Protein AF-A0A1I2FXX6-F1 (afdb_monomer_lite)

Foldseek 3Di:
DDDDDDDDDDDDDDPDDDDDDDDDDDDPVVVVVVVVVVVVVVVVVVVVVVVVVQVVVVVVVLVVLVVVLVVLLVVLVVLLVVLVVVCVVVVNPDPVNVVLSVVLVVLSVVLVCLSVPDDDPDDVVVVVSSVVSVVSSVVSVVSSCVSCVPPPD

Radius of gyration: 32.03 Å; chains: 1; bounding box: 68×52×87 Å

pLDDT: mean 75.17, std 22.74, range [31.05, 98.12]

Sequence (153 aa):
MKKVIFPMIMAGIMVSLVFMSFGQEANKKAIKARVNLQDDQTDTTTHKMEMMKVHLDFISEFQNFKKKAELKFANNEKCIADFKENQTKLKKMDDACKEKISKLEQRNNKLKNMLTNYKDAGAYEWKSFKNLFNYDMEELEVALEELAPFEEK

Organism: NCBI:txid655355

Structure (mmCIF, N/CA/C/O backbone):
data_AF-A0A1I2FXX6-F1
#
_entry.id   AF-A0A1I2FXX6-F1
#
loop_
_atom_site.group_PDB
_atom_site.id
_atom_site.type_symbol
_atom_site.label_atom_id
_atom_site.label_alt_id
_atom_site.label_comp_id
_atom_site.label_asym_id
_atom_site.label_entity_id
_atom_site.label_seq_id
_atom_site.pdbx_PDB_ins_code
_atom_site.Cartn_x
_atom_site.Cartn_y
_atom_site.Cartn_z
_atom_site.occupancy
_atom_site.B_iso_or_equiv
_atom_site.auth_seq_id
_atom_site.auth_comp_id
_atom_site.auth_asym_id
_atom_site.auth_atom_id
_atom_site.pdbx_PDB_model_num
ATOM 1 N N . MET A 1 1 ? 47.853 -32.206 -25.528 1.00 40.81 1 MET A N 1
ATOM 2 C CA . MET A 1 1 ? 47.036 -31.432 -26.492 1.00 40.81 1 MET A CA 1
ATOM 3 C C . MET A 1 1 ? 46.986 -29.987 -26.018 1.00 40.81 1 MET A C 1
ATOM 5 O O . MET A 1 1 ? 46.961 -29.755 -24.817 1.00 40.81 1 MET A O 1
ATOM 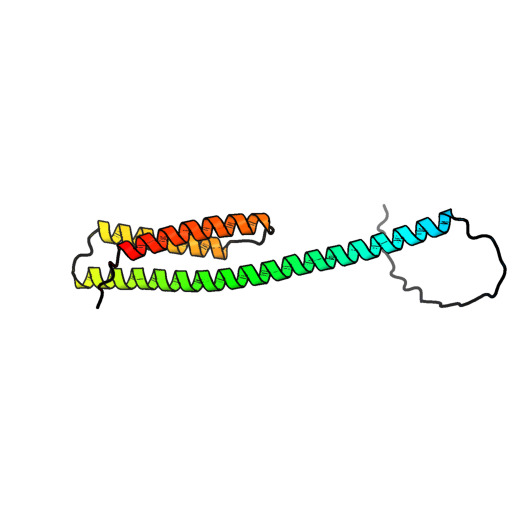9 N N . LYS A 1 2 ? 47.206 -29.056 -26.946 1.00 41.00 2 LYS A N 1
ATOM 10 C CA . LYS A 1 2 ? 47.915 -27.782 -26.743 1.00 41.00 2 LYS A CA 1
ATOM 11 C C . LYS A 1 2 ? 47.077 -26.742 -25.979 1.00 41.00 2 LYS A C 1
ATOM 13 O O . LYS A 1 2 ? 45.939 -26.484 -26.350 1.00 41.00 2 LYS A O 1
ATOM 18 N N . LYS A 1 3 ? 47.679 -26.128 -24.954 1.00 45.09 3 LYS A N 1
ATOM 19 C CA . LYS A 1 3 ? 47.212 -24.896 -24.299 1.00 45.09 3 LYS A CA 1
ATOM 20 C C . LYS A 1 3 ? 47.742 -23.714 -25.115 1.00 45.09 3 LYS A C 1
ATOM 22 O O . LYS A 1 3 ? 48.951 -23.622 -25.311 1.00 45.09 3 LYS A O 1
ATOM 27 N N . VAL A 1 4 ? 46.858 -22.860 -25.619 1.00 52.84 4 VAL A N 1
ATOM 28 C CA . VAL A 1 4 ? 47.224 -21.661 -26.390 1.00 52.84 4 VAL A CA 1
ATOM 29 C C . VAL A 1 4 ? 47.257 -20.460 -25.450 1.00 52.84 4 VAL A C 1
ATOM 31 O O . VAL A 1 4 ? 46.232 -20.054 -24.912 1.00 52.84 4 VAL A O 1
ATOM 34 N N . ILE A 1 5 ? 48.462 -19.941 -25.230 1.00 52.75 5 ILE A N 1
ATOM 35 C CA . ILE A 1 5 ? 48.742 -18.653 -24.592 1.00 52.75 5 ILE A CA 1
ATOM 36 C C . ILE A 1 5 ? 48.643 -17.597 -25.697 1.00 52.75 5 ILE A C 1
ATOM 38 O O . ILE A 1 5 ? 49.267 -17.757 -26.745 1.00 52.75 5 ILE A O 1
ATOM 42 N N . PHE A 1 6 ? 47.843 -16.555 -25.483 1.00 41.34 6 PHE A N 1
ATOM 43 C CA . PHE A 1 6 ? 47.611 -15.473 -26.442 1.00 41.34 6 PHE A CA 1
ATOM 44 C C . PHE A 1 6 ? 48.538 -14.292 -26.101 1.00 41.34 6 PHE A C 1
ATOM 46 O O . PHE A 1 6 ? 48.333 -13.670 -25.057 1.00 41.34 6 PHE A O 1
ATOM 53 N N . PRO A 1 7 ? 49.570 -13.967 -26.904 1.00 53.38 7 PRO A N 1
ATOM 54 C CA . PRO A 1 7 ? 50.346 -12.759 -26.680 1.00 53.38 7 PRO A CA 1
ATOM 55 C C . PRO A 1 7 ? 49.648 -11.555 -27.324 1.00 53.38 7 PRO A C 1
ATOM 57 O O . PRO A 1 7 ? 49.405 -11.507 -28.529 1.00 53.38 7 PRO A O 1
ATOM 60 N N . MET A 1 8 ? 49.341 -10.572 -26.481 1.00 50.00 8 MET A N 1
ATOM 61 C CA . MET A 1 8 ? 48.993 -9.202 -26.841 1.00 50.00 8 MET A CA 1
ATOM 62 C C . MET A 1 8 ? 50.168 -8.570 -27.601 1.00 50.00 8 MET A C 1
ATOM 64 O O . MET A 1 8 ? 51.259 -8.458 -27.047 1.00 50.00 8 MET A O 1
ATOM 68 N N . ILE A 1 9 ? 49.960 -8.147 -28.851 1.00 45.97 9 ILE A N 1
ATOM 69 C CA . ILE A 1 9 ? 50.916 -7.300 -29.575 1.00 45.97 9 ILE A CA 1
ATOM 70 C C . ILE A 1 9 ? 50.160 -6.107 -30.154 1.00 45.97 9 ILE A C 1
ATOM 72 O O . ILE A 1 9 ? 49.412 -6.212 -31.123 1.00 45.97 9 ILE A O 1
ATOM 76 N N . MET A 1 10 ? 50.383 -4.965 -29.506 1.00 47.25 10 MET A N 1
ATOM 77 C CA . MET A 1 10 ? 50.174 -3.628 -30.046 1.00 47.25 10 MET A CA 1
ATOM 78 C C . MET A 1 10 ? 51.004 -3.485 -31.326 1.00 47.25 10 MET A C 1
ATOM 80 O O . MET A 1 10 ? 52.231 -3.536 -31.266 1.00 47.25 10 MET A O 1
ATOM 84 N N . ALA A 1 11 ? 50.353 -3.288 -32.470 1.00 45.56 11 ALA A N 1
ATOM 85 C CA . ALA A 1 11 ? 51.020 -2.880 -33.701 1.00 45.56 11 ALA A CA 1
ATOM 86 C C . ALA A 1 11 ? 50.476 -1.509 -34.117 1.00 45.56 11 ALA A C 1
ATOM 88 O O . ALA A 1 11 ? 49.270 -1.319 -34.267 1.00 45.56 11 ALA A O 1
ATOM 89 N N . GLY A 1 12 ? 51.397 -0.549 -34.178 1.00 47.12 12 GLY A N 1
ATOM 90 C CA . GLY A 1 12 ? 51.144 0.882 -34.219 1.00 47.12 12 GLY A CA 1
ATOM 91 C C . GLY A 1 12 ? 50.439 1.395 -35.471 1.00 47.12 12 GLY A C 1
ATOM 92 O O . GLY A 1 12 ? 50.528 0.842 -36.565 1.00 47.12 12 GLY A O 1
ATOM 93 N N . ILE A 1 13 ? 49.778 2.530 -35.268 1.00 48.56 13 ILE A N 1
ATOM 94 C CA . ILE A 1 13 ? 49.280 3.430 -36.301 1.00 48.56 13 ILE A CA 1
ATOM 95 C C . ILE A 1 13 ? 50.483 3.918 -37.119 1.00 48.56 13 ILE A C 1
ATOM 97 O O . ILE A 1 13 ? 51.276 4.726 -36.643 1.00 48.56 13 ILE A O 1
ATOM 101 N N . MET A 1 14 ? 50.611 3.437 -38.353 1.00 41.84 14 MET A N 1
ATOM 102 C CA . MET A 1 14 ? 51.452 4.051 -39.380 1.00 41.84 14 MET A CA 1
ATOM 103 C C . MET A 1 14 ? 50.522 4.721 -40.388 1.00 41.84 14 MET A C 1
ATOM 105 O O . MET A 1 14 ? 49.968 4.082 -41.280 1.00 41.84 14 MET A O 1
ATOM 109 N N . VAL A 1 15 ? 50.318 6.026 -40.196 1.00 48.97 15 VAL A N 1
ATOM 110 C CA . VAL A 1 15 ? 49.779 6.916 -41.226 1.00 48.97 15 VAL A CA 1
ATOM 111 C C . VAL A 1 15 ? 50.877 7.091 -42.268 1.00 48.97 15 VAL A C 1
ATOM 113 O O . VAL A 1 15 ? 51.775 7.912 -42.105 1.00 48.97 15 VAL A O 1
ATOM 116 N N . SER A 1 16 ? 50.811 6.309 -43.338 1.00 36.12 16 SER A N 1
ATOM 117 C CA . SER A 1 16 ? 51.598 6.543 -44.548 1.00 36.12 16 SER A CA 1
ATOM 118 C C . SER A 1 16 ? 50.652 7.051 -45.632 1.00 36.12 16 SER A C 1
ATOM 120 O O . SER A 1 16 ? 50.016 6.281 -46.349 1.00 36.12 16 SER A O 1
ATOM 122 N N . LEU A 1 17 ? 50.537 8.375 -45.734 1.00 48.22 17 LEU A N 1
ATOM 123 C CA . LEU A 1 17 ? 50.027 9.040 -46.930 1.00 48.22 17 LEU A CA 1
ATOM 124 C C . LEU A 1 17 ? 51.022 8.801 -48.068 1.00 48.22 17 LEU A C 1
ATOM 126 O O . LEU A 1 17 ? 52.073 9.436 -48.101 1.00 48.22 17 LEU A O 1
ATOM 130 N N . VAL A 1 18 ? 50.689 7.924 -49.017 1.00 45.25 18 VAL A N 1
ATOM 131 C CA . VAL A 1 18 ? 51.347 7.932 -50.328 1.00 45.25 18 VAL A CA 1
ATOM 132 C C . VAL A 1 18 ? 50.353 7.561 -51.430 1.00 45.25 18 VAL A C 1
ATOM 134 O O . VAL A 1 18 ? 49.900 6.425 -51.505 1.00 45.25 18 VAL A O 1
ATOM 137 N N . PHE A 1 19 ? 49.967 8.547 -52.243 1.00 37.00 19 PHE A N 1
ATOM 138 C CA . PHE A 1 19 ? 50.331 8.682 -53.665 1.00 37.00 19 PHE A CA 1
ATOM 139 C C . PHE A 1 19 ? 49.313 9.531 -54.442 1.00 37.00 19 PHE A C 1
ATOM 141 O O . PHE A 1 19 ? 48.099 9.405 -54.295 1.00 37.00 19 PHE A O 1
ATOM 148 N N . MET A 1 20 ? 49.864 10.405 -55.287 1.00 38.00 20 MET A N 1
ATOM 149 C CA . MET A 1 20 ? 49.166 11.179 -56.309 1.00 38.00 20 MET A CA 1
ATOM 150 C C . MET A 1 20 ? 48.564 10.282 -57.403 1.00 38.00 20 MET A C 1
ATOM 152 O O . MET A 1 20 ? 49.129 9.250 -57.744 1.00 38.00 20 MET A O 1
ATOM 156 N N . SER A 1 21 ? 47.446 10.767 -57.956 1.00 46.84 21 SER A N 1
ATOM 157 C CA . SER A 1 21 ? 46.920 10.607 -59.324 1.00 46.84 21 SER A CA 1
ATOM 158 C C . SER A 1 21 ? 47.289 9.351 -60.131 1.00 46.84 21 SER A C 1
ATOM 160 O O . SER A 1 21 ? 48.428 9.218 -60.559 1.00 46.84 21 SER A O 1
ATOM 162 N N . PHE A 1 22 ? 46.284 8.561 -60.523 1.00 31.05 22 PHE A N 1
ATOM 163 C CA . PHE A 1 22 ? 45.994 8.225 -61.930 1.00 31.05 22 PHE A CA 1
ATOM 164 C C . PHE A 1 22 ? 44.625 7.524 -62.014 1.00 31.05 22 PHE A C 1
ATOM 166 O O . PHE A 1 22 ? 44.253 6.764 -61.123 1.00 31.05 22 PHE A O 1
ATOM 173 N N . GLY A 1 23 ? 43.834 7.855 -63.036 1.00 46.34 23 GLY A N 1
ATOM 174 C CA . GLY A 1 23 ? 42.436 7.446 -63.152 1.00 46.34 23 GLY A CA 1
ATOM 175 C C . GLY A 1 23 ? 42.229 5.948 -63.378 1.00 46.34 23 GLY A C 1
ATOM 176 O O . GLY A 1 23 ? 42.960 5.321 -64.135 1.00 46.34 23 GLY A O 1
ATOM 177 N N . GLN A 1 24 ? 41.166 5.407 -62.782 1.00 33.72 24 GLN A N 1
ATOM 178 C CA . GLN A 1 24 ? 40.469 4.232 -63.297 1.00 33.72 24 GLN A CA 1
ATOM 179 C C . GLN A 1 24 ? 39.044 4.220 -62.736 1.00 33.72 24 GLN A C 1
ATOM 181 O O . GLN A 1 24 ? 38.830 4.447 -61.546 1.00 33.72 24 GLN A O 1
ATOM 186 N N . GLU A 1 25 ? 38.075 4.043 -63.629 1.00 43.72 25 GLU A N 1
ATOM 187 C CA . GLU A 1 25 ? 36.634 4.133 -63.402 1.00 43.72 25 GLU A CA 1
ATOM 188 C C . GLU A 1 25 ? 36.186 3.519 -62.070 1.00 43.72 25 GLU A C 1
ATOM 190 O O . GLU A 1 25 ? 36.345 2.322 -61.814 1.00 43.72 25 GLU A O 1
ATOM 195 N N . ALA A 1 26 ? 35.555 4.342 -61.229 1.00 38.31 26 ALA A N 1
ATOM 196 C CA . ALA A 1 26 ? 34.848 3.869 -60.053 1.00 38.31 26 ALA A CA 1
ATOM 197 C C . ALA A 1 26 ? 33.663 3.006 -60.506 1.00 38.31 26 ALA A C 1
ATOM 199 O O . ALA A 1 26 ? 32.576 3.489 -60.826 1.00 38.31 26 ALA A O 1
ATOM 200 N N . ASN A 1 27 ? 33.902 1.698 -60.540 1.00 43.62 27 ASN A N 1
ATOM 201 C CA . ASN A 1 27 ? 32.902 0.657 -60.675 1.00 43.62 27 ASN A CA 1
ATOM 202 C C . ASN A 1 27 ? 31.718 0.979 -59.741 1.00 43.62 27 ASN A C 1
ATOM 204 O O . ASN A 1 27 ? 31.867 0.986 -58.515 1.00 43.62 27 ASN A O 1
ATOM 208 N N . LYS A 1 28 ? 30.535 1.247 -60.318 1.00 44.19 28 LYS A N 1
ATOM 209 C CA . LYS A 1 28 ? 29.288 1.615 -59.612 1.00 44.19 28 LYS A CA 1
ATOM 210 C C . LYS A 1 28 ? 28.908 0.646 -58.474 1.00 44.19 28 LYS A C 1
ATOM 212 O O . LYS A 1 28 ? 28.093 0.991 -57.620 1.00 44.19 28 LYS A O 1
ATOM 217 N N . LYS A 1 29 ? 29.510 -0.548 -58.423 1.00 45.00 29 LYS A N 1
ATOM 218 C CA . LYS A 1 29 ? 29.329 -1.556 -57.370 1.00 45.00 29 LYS A CA 1
ATOM 219 C C . LYS A 1 29 ? 30.073 -1.232 -56.060 1.00 45.00 29 LYS A C 1
ATOM 221 O O . LYS A 1 29 ? 29.578 -1.584 -54.995 1.00 45.00 29 LYS A O 1
ATOM 226 N N . ALA A 1 30 ? 31.204 -0.518 -56.107 1.00 39.53 30 ALA A N 1
ATOM 227 C CA . ALA A 1 30 ? 31.984 -0.154 -54.914 1.00 39.53 30 ALA A CA 1
ATOM 228 C C . ALA A 1 30 ? 31.402 1.054 -54.152 1.00 39.53 30 ALA A C 1
ATOM 230 O O . ALA A 1 30 ? 31.546 1.145 -52.935 1.00 39.53 30 ALA A O 1
ATOM 231 N N . ILE A 1 31 ? 30.692 1.950 -54.848 1.00 36.72 31 ILE A N 1
ATOM 232 C CA . ILE A 1 31 ? 30.012 3.102 -54.231 1.00 36.72 31 ILE A CA 1
ATOM 233 C C . ILE A 1 31 ? 28.770 2.641 -53.450 1.00 36.72 31 ILE A C 1
ATOM 235 O O . ILE A 1 31 ? 28.580 3.065 -52.315 1.00 36.72 31 ILE A O 1
ATOM 239 N N . LYS A 1 32 ? 27.982 1.689 -53.977 1.00 47.88 32 LYS A N 1
ATOM 240 C CA . LYS A 1 32 ? 26.828 1.124 -53.246 1.00 47.88 32 LYS A CA 1
ATOM 241 C C . LYS A 1 32 ? 27.222 0.368 -51.970 1.00 47.88 32 LYS A C 1
ATOM 243 O O . LYS A 1 32 ? 26.491 0.416 -50.992 1.00 47.88 32 LYS A O 1
ATOM 248 N N . ALA A 1 33 ? 28.390 -0.278 -51.948 1.00 42.94 33 ALA A N 1
ATOM 249 C CA . ALA A 1 33 ? 28.880 -0.964 -50.751 1.00 42.94 33 ALA A CA 1
ATOM 250 C C . ALA A 1 33 ? 29.345 0.002 -49.641 1.00 42.94 33 ALA A C 1
ATOM 252 O O . ALA A 1 33 ? 29.251 -0.340 -48.467 1.00 42.94 33 ALA A O 1
ATOM 253 N N . ARG A 1 34 ? 29.819 1.211 -49.987 1.00 39.41 34 ARG A N 1
ATOM 254 C CA . ARG A 1 34 ? 30.193 2.246 -49.002 1.00 39.41 34 ARG A CA 1
ATOM 255 C C . ARG A 1 34 ? 28.998 3.056 -48.489 1.00 39.41 34 ARG A C 1
ATOM 257 O O . ARG A 1 34 ? 29.029 3.461 -47.336 1.00 39.41 34 ARG A O 1
ATOM 264 N N . VAL A 1 35 ? 27.960 3.242 -49.308 1.00 39.09 35 VAL A N 1
ATOM 265 C CA . VAL A 1 35 ? 26.707 3.899 -48.888 1.00 39.09 35 VAL A CA 1
ATOM 266 C C . VAL A 1 35 ? 25.928 3.017 -47.903 1.00 39.09 35 VAL A C 1
ATOM 268 O O . VAL A 1 35 ? 25.534 3.506 -46.853 1.00 39.09 35 VAL A O 1
ATOM 271 N N . ASN A 1 36 ? 25.841 1.701 -48.137 1.00 47.44 36 ASN A N 1
ATOM 272 C CA . ASN A 1 36 ? 25.147 0.798 -47.206 1.00 47.44 36 ASN A CA 1
ATOM 273 C C . ASN A 1 36 ? 25.843 0.663 -45.833 1.00 47.44 36 ASN A C 1
ATOM 275 O O . ASN A 1 36 ? 25.171 0.494 -44.827 1.00 47.44 36 ASN A O 1
ATOM 279 N N . LEU A 1 37 ? 27.178 0.768 -45.762 1.00 46.88 37 LEU A N 1
ATOM 280 C CA . LEU A 1 37 ? 27.916 0.701 -44.488 1.00 46.88 37 LEU A CA 1
ATOM 281 C C . LEU A 1 37 ? 27.831 1.993 -43.657 1.00 46.88 37 LEU A C 1
ATOM 283 O O . LEU A 1 37 ? 28.047 1.941 -42.447 1.00 46.88 37 LEU A O 1
ATOM 287 N N . GLN A 1 38 ? 27.557 3.142 -44.286 1.00 44.62 38 GLN A N 1
ATOM 288 C CA . GLN A 1 38 ? 27.308 4.397 -43.571 1.00 44.62 38 GLN A CA 1
ATOM 289 C C . GLN A 1 38 ? 25.876 4.464 -43.041 1.00 44.62 38 GLN A C 1
ATOM 291 O O . GLN A 1 38 ? 25.721 4.816 -41.874 1.00 44.62 38 GLN A O 1
ATOM 296 N N . ASP A 1 39 ? 24.881 4.042 -43.829 1.00 48.00 39 ASP A N 1
ATOM 297 C CA . ASP A 1 39 ? 23.487 3.950 -43.370 1.00 48.00 39 ASP A CA 1
ATOM 298 C C . ASP A 1 39 ? 23.345 2.962 -42.195 1.00 48.00 39 ASP A C 1
ATOM 300 O O . ASP A 1 39 ? 22.775 3.317 -41.162 1.00 48.00 39 ASP A O 1
ATOM 304 N N . ASP A 1 40 ? 23.978 1.783 -42.268 1.00 47.31 40 ASP A N 1
ATOM 305 C CA . ASP A 1 40 ? 23.942 0.789 -41.182 1.00 47.31 40 ASP A CA 1
ATOM 306 C C . ASP A 1 40 ? 24.590 1.297 -39.874 1.00 47.31 40 ASP A C 1
ATOM 308 O O . ASP A 1 40 ? 24.141 0.948 -38.775 1.00 47.31 40 ASP A O 1
ATOM 312 N N . GLN A 1 41 ? 25.640 2.129 -39.955 1.00 49.31 41 GLN A N 1
ATOM 313 C CA . GLN A 1 41 ? 26.301 2.723 -38.780 1.00 49.31 41 GLN A CA 1
ATOM 314 C C . GLN A 1 41 ? 25.513 3.898 -38.190 1.00 49.31 41 GLN A C 1
ATOM 316 O O . GLN A 1 41 ? 25.472 4.050 -36.964 1.00 49.31 41 GLN A O 1
ATOM 321 N N . THR A 1 42 ? 24.872 4.727 -39.017 1.00 52.22 42 THR A N 1
ATOM 322 C CA . THR A 1 42 ? 24.007 5.809 -38.526 1.00 52.22 42 THR A CA 1
ATOM 323 C C . THR A 1 42 ? 22.729 5.266 -37.896 1.00 52.22 42 THR A C 1
ATOM 325 O O . THR A 1 42 ? 22.334 5.760 -36.838 1.00 52.22 42 THR A O 1
ATOM 328 N N . ASP A 1 43 ? 22.150 4.196 -38.445 1.00 57.50 43 ASP A N 1
ATOM 329 C CA . ASP A 1 43 ? 20.960 3.550 -37.879 1.00 57.50 43 ASP A CA 1
ATOM 330 C C . ASP A 1 43 ? 21.262 2.855 -36.551 1.00 57.50 43 ASP A C 1
ATOM 332 O O . ASP A 1 43 ? 20.530 3.038 -35.580 1.00 57.50 43 ASP A O 1
ATOM 336 N N . THR A 1 44 ? 22.382 2.130 -36.429 1.00 60.25 44 THR A N 1
ATOM 337 C CA . THR A 1 44 ? 22.739 1.512 -35.135 1.00 60.25 44 THR A CA 1
ATOM 338 C C . THR A 1 44 ? 23.069 2.538 -34.055 1.00 60.25 44 THR A C 1
ATOM 340 O O . THR A 1 44 ? 22.814 2.286 -32.874 1.00 60.25 44 THR A O 1
ATOM 343 N N . THR A 1 45 ? 23.634 3.690 -34.421 1.00 64.50 45 THR A N 1
ATOM 344 C CA . THR A 1 45 ? 23.935 4.759 -33.457 1.00 64.50 45 THR A CA 1
ATOM 345 C C . THR A 1 45 ? 22.656 5.476 -33.018 1.00 64.50 45 THR A C 1
ATOM 347 O O . THR A 1 45 ? 22.461 5.687 -31.821 1.00 64.50 45 THR A O 1
ATOM 350 N N . THR A 1 46 ? 21.749 5.753 -33.958 1.00 66.25 46 THR A N 1
ATOM 351 C CA . THR A 1 46 ? 20.422 6.332 -33.690 1.00 66.25 46 THR A CA 1
ATOM 352 C C . THR A 1 46 ? 19.577 5.398 -32.827 1.00 66.25 46 THR A C 1
ATOM 354 O O . THR A 1 46 ? 19.081 5.812 -31.783 1.00 66.25 46 THR A O 1
ATOM 357 N N . HIS A 1 47 ? 19.522 4.109 -33.163 1.00 62.28 47 HIS A N 1
ATOM 358 C CA . HIS A 1 47 ? 18.776 3.113 -32.398 1.00 62.28 47 HIS A CA 1
ATOM 359 C C . HIS A 1 47 ? 19.301 2.951 -30.961 1.00 62.28 47 HIS A C 1
ATOM 361 O O . HIS A 1 47 ? 18.521 2.856 -30.014 1.00 62.28 47 HIS A O 1
ATOM 367 N N . LYS A 1 48 ? 20.628 2.985 -30.757 1.00 65.38 48 LYS A N 1
ATOM 368 C CA . LYS A 1 48 ? 21.223 2.983 -29.407 1.00 65.38 48 LYS A CA 1
ATOM 369 C C . LYS A 1 48 ? 20.860 4.237 -28.614 1.00 65.38 48 LYS A C 1
ATOM 371 O O . LYS A 1 48 ? 20.564 4.126 -27.426 1.00 65.38 48 LYS A O 1
ATOM 376 N N . MET A 1 49 ? 20.879 5.411 -29.245 1.00 70.50 49 MET A N 1
ATOM 377 C CA . MET A 1 49 ? 20.478 6.663 -28.597 1.00 70.50 49 MET A CA 1
ATOM 378 C C . MET A 1 49 ? 18.994 6.655 -28.219 1.00 70.50 49 MET A C 1
ATOM 380 O O . MET A 1 49 ? 18.649 7.048 -27.106 1.00 70.50 49 MET A O 1
ATOM 384 N N . GLU A 1 50 ? 18.122 6.162 -29.098 1.00 69.69 50 GLU A N 1
ATOM 385 C CA . GLU A 1 50 ? 16.692 6.002 -28.819 1.00 69.69 50 GLU A CA 1
ATOM 386 C C . GLU A 1 50 ? 16.446 5.016 -27.675 1.00 69.69 50 GLU A C 1
ATOM 388 O O . GLU A 1 50 ? 15.714 5.336 -26.740 1.00 69.69 50 GLU A O 1
ATOM 393 N N . MET A 1 51 ? 17.120 3.862 -27.681 1.00 69.69 51 MET A N 1
ATOM 394 C CA . MET A 1 51 ? 17.040 2.880 -26.598 1.00 69.69 51 MET A CA 1
ATOM 395 C C . MET A 1 51 ? 17.501 3.470 -25.257 1.00 69.69 51 MET A C 1
ATOM 397 O O . MET A 1 51 ? 16.832 3.293 -24.240 1.00 69.69 51 MET A O 1
ATOM 401 N N . MET A 1 52 ? 18.616 4.210 -25.247 1.00 72.06 52 MET A N 1
ATOM 402 C CA . MET A 1 52 ? 19.106 4.906 -24.052 1.00 72.06 52 MET A CA 1
ATOM 403 C C . MET A 1 52 ? 18.113 5.958 -23.554 1.00 72.06 52 MET A C 1
ATOM 405 O O . MET A 1 52 ? 17.887 6.062 -22.350 1.00 72.06 52 MET A O 1
ATOM 409 N N . LYS A 1 53 ? 17.497 6.722 -24.462 1.00 73.12 53 LYS A N 1
ATOM 410 C CA . LYS A 1 53 ? 16.492 7.728 -24.108 1.00 73.12 53 LYS A CA 1
ATOM 411 C C . LYS A 1 53 ? 15.249 7.085 -23.494 1.00 73.12 53 LYS A C 1
ATOM 413 O O . LYS A 1 53 ? 14.839 7.499 -22.417 1.00 73.12 53 LYS A O 1
ATOM 418 N N . VAL A 1 54 ? 14.712 6.035 -24.120 1.00 73.06 54 VAL A N 1
ATOM 419 C C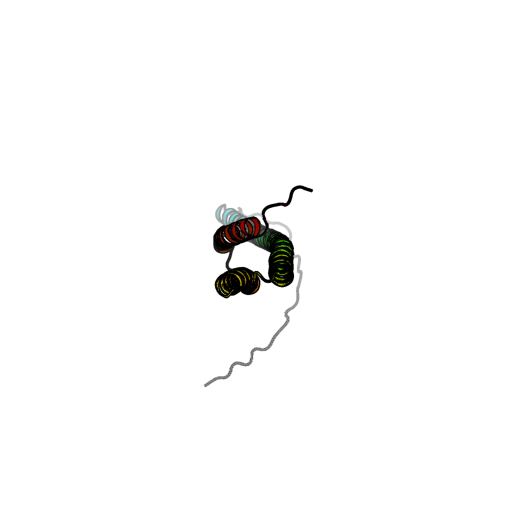A . VAL A 1 54 ? 13.569 5.269 -23.592 1.00 73.06 54 VAL A CA 1
ATOM 420 C C . VAL A 1 54 ? 13.872 4.731 -22.191 1.00 73.06 54 VAL A C 1
ATOM 422 O O . VAL A 1 54 ? 13.030 4.814 -21.300 1.00 73.06 54 VAL A O 1
ATOM 425 N N . HIS A 1 55 ? 15.092 4.241 -21.963 1.00 74.25 55 HIS A N 1
ATOM 426 C CA . HIS A 1 55 ? 15.520 3.755 -20.654 1.00 74.25 55 HIS A CA 1
ATOM 427 C C . HIS A 1 55 ? 15.621 4.878 -19.604 1.00 74.25 55 HIS A C 1
ATOM 429 O O . HIS A 1 55 ? 15.240 4.683 -18.449 1.00 74.25 55 HIS A O 1
ATOM 435 N N . LEU A 1 56 ? 16.138 6.054 -19.971 1.00 76.31 56 LEU A N 1
ATOM 436 C CA . LEU A 1 56 ? 16.219 7.210 -19.069 1.00 76.31 56 LEU A CA 1
ATOM 437 C C . LEU A 1 56 ? 14.830 7.755 -18.715 1.00 76.31 56 LEU A C 1
ATOM 439 O O . LEU A 1 56 ? 14.565 8.036 -17.543 1.00 76.31 56 LEU A O 1
ATOM 443 N N . ASP A 1 57 ? 13.941 7.855 -19.705 1.00 80.75 57 ASP A N 1
ATOM 444 C CA . ASP A 1 57 ? 12.559 8.296 -19.516 1.00 80.75 57 ASP A CA 1
ATOM 445 C C . ASP A 1 57 ? 11.812 7.335 -18.579 1.00 80.75 57 ASP A C 1
ATOM 447 O O . ASP A 1 57 ? 11.162 7.776 -17.628 1.00 80.75 57 ASP A O 1
ATOM 451 N N . PHE A 1 58 ? 11.993 6.023 -18.766 1.00 82.75 58 PHE A N 1
ATOM 452 C CA . PHE A 1 58 ? 11.441 4.999 -17.881 1.00 82.75 58 PHE A CA 1
ATOM 453 C C . PHE A 1 58 ? 11.964 5.116 -16.438 1.00 82.75 58 PHE A C 1
ATOM 455 O O . PHE A 1 58 ? 11.161 5.127 -15.503 1.00 82.75 58 PHE A O 1
ATOM 462 N N . ILE A 1 59 ? 13.283 5.257 -16.228 1.00 82.62 59 ILE A N 1
ATOM 463 C CA . ILE A 1 59 ? 13.851 5.434 -14.877 1.00 82.62 59 ILE A CA 1
ATOM 464 C C . ILE A 1 59 ? 13.221 6.653 -14.193 1.00 82.62 59 ILE A C 1
ATOM 466 O O . ILE A 1 59 ? 12.826 6.579 -13.027 1.00 82.62 59 ILE A O 1
ATOM 470 N N . SER A 1 60 ? 13.133 7.777 -14.908 1.00 87.00 60 SER A N 1
ATOM 471 C CA . SER A 1 60 ? 12.584 9.025 -14.373 1.00 87.00 60 SER A CA 1
ATOM 472 C C . SER A 1 60 ? 11.102 8.881 -14.019 1.00 87.00 60 SER A C 1
ATOM 474 O O . SER A 1 60 ? 10.666 9.287 -12.936 1.00 87.00 60 SER A O 1
ATOM 476 N N . GLU A 1 61 ? 10.319 8.241 -14.892 1.00 90.06 61 GLU A N 1
ATOM 477 C CA . GLU A 1 61 ? 8.912 7.952 -14.632 1.00 90.06 61 GLU A CA 1
ATOM 478 C C . GLU A 1 61 ? 8.742 7.047 -13.405 1.00 90.06 61 GLU A C 1
ATOM 480 O O . GLU A 1 61 ? 7.954 7.370 -12.511 1.00 90.06 61 GLU A O 1
ATOM 485 N N . PHE A 1 62 ? 9.510 5.958 -13.321 1.00 89.50 62 PHE A N 1
ATOM 486 C CA . PHE A 1 62 ? 9.464 5.014 -12.207 1.00 89.50 62 PHE A CA 1
ATOM 487 C C . PHE A 1 62 ? 9.813 5.683 -10.874 1.00 89.50 62 PHE A C 1
ATOM 489 O O . PHE A 1 62 ? 9.111 5.502 -9.878 1.00 89.50 62 PHE A O 1
ATOM 496 N N . GLN A 1 63 ? 10.861 6.510 -10.842 1.00 90.38 63 GLN A N 1
ATOM 497 C CA . GLN A 1 63 ? 11.250 7.249 -9.638 1.00 90.38 63 GLN A CA 1
ATOM 498 C C . GLN A 1 63 ? 10.157 8.221 -9.182 1.00 90.38 63 GLN A C 1
ATOM 500 O O . GLN A 1 63 ? 9.854 8.303 -7.990 1.00 90.38 63 GLN A O 1
ATOM 505 N N . ASN A 1 64 ? 9.540 8.944 -10.118 1.00 93.69 64 ASN A N 1
ATOM 506 C CA . ASN A 1 64 ? 8.439 9.852 -9.805 1.00 93.69 64 ASN A CA 1
ATOM 507 C C . ASN A 1 64 ? 7.198 9.095 -9.322 1.00 93.69 64 ASN A C 1
ATOM 509 O O . ASN A 1 64 ? 6.535 9.534 -8.381 1.00 93.69 64 ASN A O 1
ATOM 513 N N . PHE A 1 65 ? 6.897 7.950 -9.931 1.00 95.19 65 PHE A N 1
ATOM 514 C CA . PHE A 1 65 ? 5.827 7.068 -9.484 1.00 95.19 65 PHE A CA 1
ATOM 515 C C . PHE A 1 65 ? 6.071 6.566 -8.060 1.00 95.19 65 PHE A C 1
ATOM 517 O O . PHE A 1 65 ? 5.183 6.680 -7.217 1.00 95.19 65 PHE A O 1
ATOM 524 N N . LYS A 1 66 ? 7.289 6.097 -7.765 1.00 94.25 66 LYS A N 1
ATOM 525 C CA . LYS A 1 66 ? 7.669 5.612 -6.436 1.00 94.25 66 LYS A CA 1
ATOM 526 C C . LYS A 1 66 ? 7.470 6.681 -5.362 1.00 94.25 66 LYS A C 1
ATOM 528 O O . LYS A 1 66 ? 6.816 6.405 -4.364 1.00 94.25 66 LYS A O 1
ATOM 533 N N . LYS A 1 67 ? 7.930 7.913 -5.602 1.00 96.38 67 LYS A N 1
ATOM 534 C CA . LYS A 1 67 ? 7.725 9.040 -4.673 1.00 96.38 67 LYS A CA 1
ATOM 535 C C . LYS A 1 67 ? 6.243 9.316 -4.409 1.00 96.38 67 LYS A C 1
ATOM 537 O O . LYS A 1 67 ? 5.844 9.527 -3.269 1.00 96.38 67 LYS A O 1
ATOM 542 N N . LYS A 1 68 ? 5.408 9.307 -5.455 1.00 97.31 68 LYS A N 1
ATOM 543 C CA . LYS A 1 68 ? 3.954 9.496 -5.305 1.00 97.31 68 LYS A CA 1
ATOM 544 C C . LYS A 1 68 ? 3.317 8.365 -4.498 1.00 97.31 68 LYS A C 1
ATOM 546 O O . LYS A 1 68 ? 2.484 8.632 -3.639 1.00 97.31 68 LYS A O 1
ATOM 551 N N . ALA A 1 69 ? 3.722 7.123 -4.750 1.00 97.44 69 ALA A N 1
ATOM 552 C CA . ALA A 1 69 ? 3.245 5.969 -3.998 1.00 97.44 69 ALA A CA 1
ATOM 553 C C . ALA A 1 69 ? 3.680 6.022 -2.523 1.00 97.44 69 ALA A C 1
ATOM 555 O O . ALA A 1 69 ? 2.871 5.739 -1.649 1.00 97.44 69 ALA A O 1
ATOM 556 N N . GLU A 1 70 ? 4.909 6.453 -2.228 1.00 97.38 70 GLU A N 1
ATOM 557 C CA . GLU A 1 70 ? 5.399 6.654 -0.855 1.00 97.38 70 GLU A CA 1
ATOM 558 C C . GLU A 1 70 ? 4.556 7.673 -0.078 1.00 97.38 70 GLU A C 1
ATOM 560 O O . GLU A 1 70 ? 4.219 7.428 1.080 1.00 97.38 70 GLU A O 1
ATOM 565 N N . LEU A 1 71 ? 4.145 8.772 -0.721 1.00 97.56 71 LEU A N 1
ATOM 566 C CA . LEU A 1 71 ? 3.230 9.745 -0.114 1.00 97.56 71 LEU A CA 1
ATOM 567 C C . LEU A 1 71 ? 1.855 9.133 0.184 1.00 97.56 71 LEU A C 1
ATOM 569 O O . LEU A 1 71 ? 1.328 9.318 1.280 1.00 97.56 71 LEU A O 1
ATOM 573 N N . LYS A 1 72 ? 1.293 8.366 -0.760 1.00 97.19 72 LYS A N 1
ATOM 574 C CA . LYS A 1 72 ? 0.023 7.652 -0.555 1.00 97.19 72 LYS A CA 1
ATOM 575 C C . LYS A 1 72 ? 0.119 6.652 0.596 1.00 97.19 72 LYS A C 1
ATOM 577 O O . LYS A 1 72 ? -0.743 6.630 1.464 1.00 97.19 72 LYS A O 1
ATOM 582 N N . PHE A 1 73 ? 1.208 5.888 0.673 1.00 97.31 73 PHE A N 1
ATOM 583 C CA . PHE A 1 73 ? 1.440 4.961 1.776 1.00 97.31 73 PHE A CA 1
ATOM 584 C C . PHE A 1 73 ? 1.501 5.652 3.135 1.00 97.31 73 PHE A C 1
ATOM 586 O O . PHE A 1 73 ? 0.890 5.157 4.079 1.00 97.31 73 PHE A O 1
ATOM 593 N N . ALA A 1 74 ? 2.208 6.780 3.232 1.00 97.25 74 ALA A N 1
ATOM 594 C CA . ALA A 1 74 ? 2.293 7.541 4.473 1.00 97.25 74 ALA A CA 1
ATOM 595 C C . ALA A 1 74 ? 0.916 8.073 4.902 1.00 97.25 74 ALA A C 1
ATOM 597 O O . ALA A 1 74 ? 0.561 7.994 6.079 1.00 97.25 74 ALA A O 1
ATOM 598 N N . ASN A 1 75 ? 0.112 8.554 3.947 1.00 96.25 75 ASN A N 1
ATOM 599 C CA . ASN A 1 75 ? -1.265 8.966 4.211 1.00 96.25 75 ASN A CA 1
ATOM 600 C C . ASN A 1 75 ? -2.129 7.793 4.686 1.00 96.25 75 ASN A C 1
ATOM 602 O O . ASN A 1 75 ? -2.804 7.919 5.703 1.00 96.25 75 ASN A O 1
ATOM 606 N N . ASN A 1 76 ? -2.058 6.640 4.018 1.00 96.69 76 ASN A N 1
ATOM 607 C CA . ASN A 1 76 ? -2.818 5.451 4.400 1.00 96.69 76 ASN A CA 1
ATOM 608 C C . ASN A 1 76 ? -2.469 4.984 5.820 1.00 96.69 76 ASN A C 1
ATOM 610 O O . ASN A 1 76 ? -3.357 4.681 6.613 1.00 96.69 76 ASN A O 1
ATOM 614 N N . GLU A 1 77 ? -1.179 4.959 6.165 1.00 97.19 77 GLU A N 1
ATOM 615 C CA . GLU A 1 77 ? -0.714 4.602 7.512 1.00 97.19 77 GLU A CA 1
ATOM 616 C C . GLU A 1 77 ? -1.233 5.570 8.568 1.00 97.19 77 GLU A C 1
ATOM 618 O O . GLU A 1 77 ? -1.670 5.137 9.635 1.00 97.19 77 GLU A O 1
ATOM 623 N N . LYS A 1 78 ? -1.242 6.867 8.253 1.00 95.94 78 LYS A N 1
ATOM 624 C CA . LYS A 1 78 ? -1.818 7.883 9.124 1.00 95.94 78 LYS A CA 1
ATOM 625 C C . LYS A 1 78 ? -3.323 7.671 9.317 1.00 95.94 78 LYS A C 1
ATOM 627 O O . LYS A 1 78 ? -3.768 7.622 10.456 1.00 95.94 78 LYS A O 1
ATOM 632 N N . CYS A 1 79 ? -4.091 7.471 8.245 1.00 94.88 79 CYS A N 1
ATOM 633 C CA . CYS A 1 79 ? -5.534 7.217 8.328 1.00 94.88 79 CYS A CA 1
ATOM 634 C C . CYS A 1 79 ? -5.855 5.988 9.191 1.00 94.88 79 CYS A C 1
ATOM 636 O O . CYS A 1 79 ? -6.754 6.034 10.030 1.00 94.88 79 CYS A O 1
ATOM 638 N N . ILE A 1 80 ? -5.096 4.899 9.028 1.00 95.62 80 ILE A N 1
ATOM 639 C CA . ILE A 1 80 ? -5.256 3.685 9.840 1.00 95.62 80 ILE A CA 1
ATOM 640 C C . ILE A 1 80 ? -4.932 3.966 11.314 1.00 95.62 80 ILE A C 1
ATOM 642 O O . ILE A 1 80 ? -5.675 3.533 12.198 1.00 95.62 80 ILE A O 1
ATOM 646 N N . ALA A 1 81 ? -3.843 4.690 11.592 1.00 95.69 81 ALA A N 1
ATOM 647 C CA . ALA A 1 81 ? -3.441 5.039 12.951 1.00 95.69 81 ALA A CA 1
ATOM 648 C C . ALA A 1 81 ? -4.479 5.937 13.646 1.00 95.69 81 ALA A C 1
ATOM 650 O O . ALA A 1 81 ? -4.893 5.627 14.766 1.00 95.69 81 ALA A O 1
ATOM 651 N N . ASP A 1 82 ? -4.953 6.978 12.961 1.00 93.81 82 ASP A N 1
ATOM 652 C CA . ASP A 1 82 ? -5.963 7.914 13.462 1.00 93.81 82 ASP A CA 1
ATOM 653 C C . ASP A 1 82 ? -7.283 7.180 13.756 1.00 93.81 82 ASP A C 1
ATOM 655 O O . ASP A 1 82 ? -7.874 7.334 14.830 1.00 93.81 82 ASP A O 1
ATOM 659 N N . PHE A 1 83 ? -7.721 6.299 12.847 1.00 93.19 83 PHE A N 1
ATOM 660 C CA . PHE A 1 83 ? -8.903 5.464 13.059 1.00 93.19 83 PHE A CA 1
ATOM 661 C C . PHE A 1 83 ? -8.737 4.548 14.279 1.00 93.19 83 PHE A C 1
ATOM 663 O O . PHE A 1 83 ? -9.619 4.477 15.138 1.00 93.19 83 PHE A O 1
ATOM 670 N N . LYS A 1 84 ? -7.586 3.877 14.404 1.00 94.00 84 LYS A N 1
ATOM 671 C CA . LYS A 1 84 ? -7.277 2.989 15.534 1.00 94.00 84 LYS A CA 1
ATOM 672 C C . LYS A 1 84 ? -7.294 3.733 16.869 1.00 94.00 84 LYS A C 1
ATOM 674 O O . LYS A 1 84 ? -7.838 3.222 17.855 1.00 94.00 84 LYS A O 1
ATOM 679 N N . GLU A 1 85 ? -6.726 4.934 16.910 1.00 94.25 85 GLU A N 1
ATOM 680 C CA . GLU A 1 85 ? -6.744 5.791 18.091 1.00 94.25 85 GLU A CA 1
ATOM 681 C C . GLU A 1 85 ? -8.179 6.201 18.454 1.00 94.25 85 GLU A C 1
ATOM 683 O O . GLU A 1 85 ? -8.579 6.070 19.614 1.00 94.25 85 GLU A O 1
ATOM 688 N N . ASN A 1 86 ? -8.982 6.619 17.470 1.00 91.62 86 ASN A N 1
ATOM 689 C CA . ASN A 1 86 ? -10.373 7.017 17.686 1.00 91.62 86 ASN A CA 1
ATOM 690 C C . ASN A 1 86 ? -11.224 5.865 18.250 1.00 91.62 86 ASN A C 1
ATOM 692 O O . ASN A 1 86 ? -11.886 6.015 19.277 1.00 91.62 86 ASN A O 1
ATOM 696 N N . GLN A 1 87 ? -11.143 4.673 17.652 1.00 90.94 87 GLN A N 1
ATOM 697 C CA . GLN A 1 87 ? -11.881 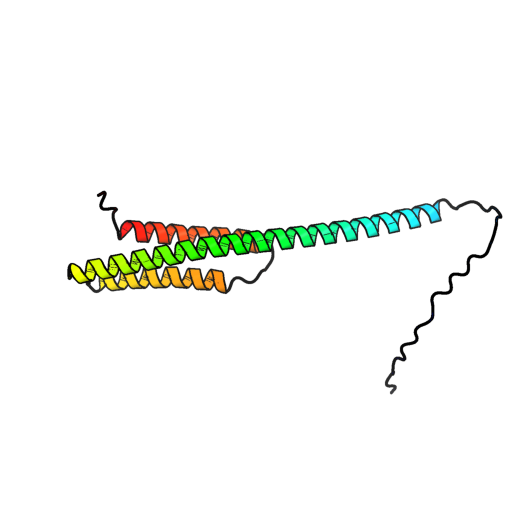3.495 18.128 1.00 90.94 87 GLN A CA 1
ATOM 698 C C . GLN A 1 87 ? -11.469 3.082 19.548 1.00 90.94 87 GLN A C 1
ATOM 700 O O . GLN A 1 87 ? -12.308 2.658 20.348 1.00 90.94 87 GLN A O 1
ATOM 705 N N . THR A 1 88 ? -10.189 3.257 19.892 1.00 92.44 88 THR A N 1
ATOM 706 C CA . THR A 1 88 ? -9.679 3.014 21.248 1.00 92.44 88 THR A CA 1
ATOM 707 C C . THR A 1 88 ? -10.253 4.022 22.245 1.00 92.44 88 THR A C 1
ATOM 709 O O . THR A 1 88 ? -10.775 3.618 23.286 1.00 92.44 88 THR A O 1
ATOM 712 N N . LYS A 1 89 ? -10.232 5.323 21.919 1.00 93.44 89 LYS A N 1
ATOM 713 C CA . LYS A 1 89 ? -10.811 6.391 22.757 1.00 93.44 89 LYS A CA 1
ATOM 714 C C . LYS A 1 89 ? -12.307 6.187 22.994 1.00 93.44 89 LYS A C 1
ATOM 716 O O . LYS A 1 89 ? -12.779 6.347 24.117 1.00 93.44 89 LYS A O 1
ATOM 721 N N . LEU A 1 90 ? -13.036 5.774 21.957 1.00 92.62 90 LEU A N 1
ATOM 722 C CA . LEU A 1 90 ? -14.473 5.502 22.019 1.00 92.62 90 LEU A CA 1
ATOM 723 C C . LEU A 1 90 ? -14.822 4.151 22.665 1.00 92.62 90 LEU A C 1
ATOM 725 O O . LEU A 1 90 ? -16.004 3.859 22.829 1.00 92.62 90 LEU A O 1
ATOM 729 N N . LYS A 1 91 ? -13.827 3.323 23.026 1.00 92.69 91 LYS A N 1
ATOM 730 C CA . LYS A 1 91 ? -14.011 1.940 23.511 1.00 92.69 91 LYS A CA 1
ATOM 731 C C . LYS A 1 91 ? -14.846 1.069 22.555 1.00 92.69 91 LYS A C 1
ATOM 733 O O . LYS A 1 91 ? -15.564 0.176 22.991 1.00 92.69 91 LYS A O 1
ATOM 738 N N . LYS A 1 92 ? -14.732 1.328 21.249 1.00 90.69 92 LYS A N 1
ATOM 739 C CA . LYS A 1 92 ? -15.434 0.632 20.154 1.00 90.69 92 LYS A CA 1
ATOM 740 C C . LYS A 1 92 ? -14.540 -0.369 19.405 1.00 90.69 92 LYS A C 1
ATOM 742 O O . LYS A 1 92 ? -14.919 -0.891 18.365 1.00 90.69 92 LYS A O 1
ATOM 747 N N . MET A 1 93 ? -13.347 -0.644 19.934 1.00 92.88 93 MET A N 1
ATOM 748 C CA . MET A 1 93 ? -12.384 -1.586 19.357 1.00 92.88 93 MET A CA 1
ATOM 749 C C . MET A 1 93 ? -12.792 -3.049 19.612 1.00 92.88 93 MET A C 1
ATOM 751 O O . MET A 1 93 ? -12.210 -3.732 20.461 1.00 92.88 93 MET A O 1
ATOM 755 N N . ASP A 1 94 ? -13.794 -3.525 18.881 1.00 92.62 94 ASP A N 1
ATOM 756 C CA . ASP A 1 94 ? -14.189 -4.934 18.853 1.00 92.62 94 ASP A CA 1
ATOM 757 C C . ASP A 1 94 ? -13.326 -5.763 17.881 1.00 92.62 94 ASP A C 1
ATOM 759 O O . ASP A 1 94 ? -12.406 -5.257 17.229 1.00 92.62 94 ASP A O 1
ATOM 763 N N . ASP A 1 95 ? -13.576 -7.069 17.815 1.00 95.00 95 ASP A N 1
ATOM 764 C CA . ASP A 1 95 ? -12.774 -7.970 16.984 1.00 95.00 95 ASP A CA 1
ATOM 765 C C . ASP A 1 95 ? -12.999 -7.745 15.482 1.00 95.00 95 ASP A C 1
ATOM 767 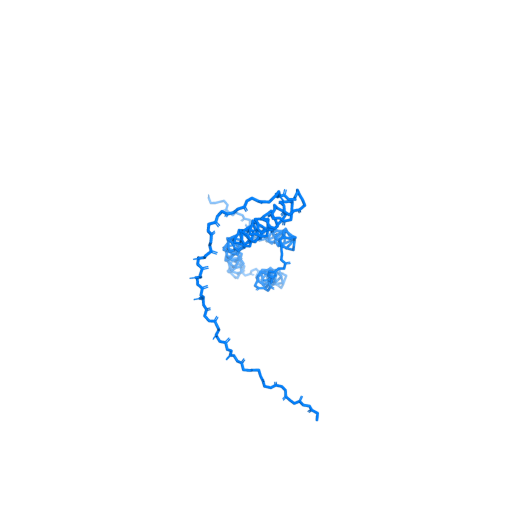O O . ASP A 1 95 ? -12.046 -7.840 14.708 1.00 95.00 95 ASP A O 1
ATOM 771 N N . ALA A 1 96 ? -14.207 -7.341 15.073 1.00 92.75 96 ALA A N 1
ATOM 772 C CA . ALA A 1 96 ? -14.503 -6.991 13.684 1.00 92.75 96 ALA A CA 1
ATOM 773 C C . ALA A 1 96 ? -13.728 -5.736 13.239 1.00 92.75 96 ALA A C 1
ATOM 775 O O . ALA A 1 96 ? -13.153 -5.696 12.148 1.00 92.75 96 ALA A O 1
ATOM 776 N N . CYS A 1 97 ? -13.647 -4.724 14.104 1.00 91.81 97 CYS A N 1
ATOM 777 C CA . CYS A 1 97 ? -12.855 -3.520 13.895 1.00 91.81 97 CYS A CA 1
ATOM 778 C C . CYS A 1 97 ? -11.359 -3.847 13.788 1.00 91.81 97 CYS A C 1
ATOM 780 O O . CYS A 1 97 ? -10.691 -3.385 12.859 1.00 91.81 97 CYS A O 1
ATOM 782 N N . LYS A 1 98 ? -10.828 -4.682 14.693 1.00 94.69 98 LYS A N 1
ATOM 783 C CA . LYS A 1 98 ? -9.425 -5.134 14.636 1.00 94.69 98 LYS A CA 1
ATOM 784 C C . LYS A 1 98 ? -9.126 -5.888 13.342 1.00 94.69 98 LYS A C 1
ATOM 786 O O . LYS A 1 98 ? -8.086 -5.651 12.730 1.00 94.69 98 LYS A O 1
ATOM 791 N N . GLU A 1 99 ? -10.030 -6.764 12.908 1.00 95.50 99 GLU A N 1
ATOM 792 C CA . GLU A 1 99 ? -9.884 -7.502 11.653 1.00 95.50 99 GLU A CA 1
ATOM 793 C C . GLU A 1 99 ? -9.876 -6.553 10.447 1.00 95.50 99 GLU A C 1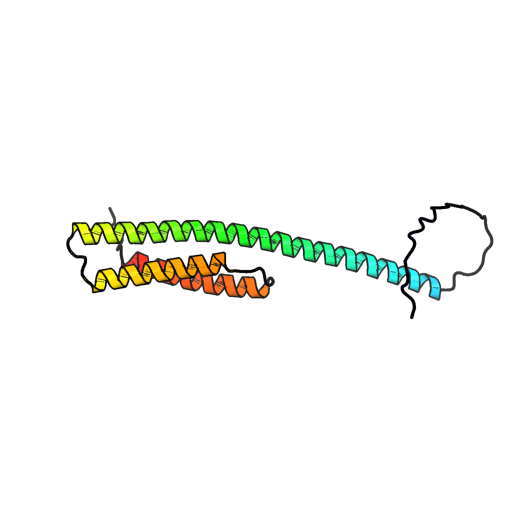
ATOM 795 O O . GLU A 1 99 ? -9.018 -6.681 9.570 1.00 95.50 99 GLU A O 1
ATOM 800 N N . LYS A 1 100 ? -10.775 -5.557 10.415 1.00 93.88 100 LYS A N 1
ATOM 801 C CA . LYS A 1 100 ? -10.812 -4.546 9.347 1.00 93.88 100 LYS A CA 1
ATOM 802 C C . LYS A 1 100 ? -9.511 -3.740 9.291 1.00 93.88 100 LYS A C 1
ATOM 804 O O . LYS A 1 100 ? -8.939 -3.607 8.211 1.00 93.88 100 LYS A O 1
ATOM 809 N N . ILE A 1 101 ? -9.007 -3.272 10.437 1.00 95.25 101 ILE A N 1
ATOM 810 C CA . ILE A 1 101 ? -7.708 -2.580 10.536 1.00 95.25 101 ILE A CA 1
ATOM 811 C C . ILE A 1 101 ? -6.587 -3.472 9.993 1.00 95.25 101 ILE A C 1
ATOM 813 O O . ILE A 1 101 ? -5.832 -3.047 9.120 1.00 95.25 101 ILE A O 1
ATOM 817 N N . SER A 1 102 ? -6.522 -4.731 10.438 1.00 97.12 102 SER A N 1
ATOM 818 C CA . SER A 1 102 ? -5.476 -5.662 10.009 1.00 97.12 102 SER A CA 1
ATOM 819 C C . SER A 1 102 ? -5.500 -5.911 8.498 1.00 97.12 102 SER A C 1
ATOM 821 O O . SER A 1 102 ? -4.451 -5.906 7.854 1.00 97.12 102 SER A O 1
ATOM 823 N N . LYS A 1 103 ? -6.686 -6.065 7.894 1.00 97.06 103 LYS A N 1
ATOM 824 C CA . LYS A 1 103 ? -6.827 -6.224 6.436 1.00 97.06 103 LYS A CA 1
ATOM 825 C C . LYS A 1 103 ? -6.298 -5.011 5.671 1.00 97.06 103 LYS A C 1
ATOM 827 O O . LYS A 1 103 ? -5.643 -5.180 4.643 1.00 97.06 103 LYS A O 1
ATOM 832 N N . LEU A 1 104 ? -6.548 -3.799 6.159 1.00 97.25 104 LEU A N 1
ATOM 833 C CA . LEU A 1 104 ? -6.069 -2.570 5.519 1.00 97.25 104 LEU A CA 1
ATOM 834 C C . LEU A 1 104 ? -4.552 -2.415 5.646 1.00 97.25 104 LEU A C 1
ATOM 836 O O . LEU A 1 104 ? -3.886 -2.127 4.651 1.00 97.25 104 LEU A O 1
ATOM 840 N N . GLU A 1 105 ? -3.989 -2.700 6.822 1.00 97.81 105 GLU A N 1
ATOM 841 C CA . GLU A 1 105 ? -2.536 -2.738 7.037 1.00 97.81 105 GLU A CA 1
ATOM 842 C C . GLU A 1 105 ? -1.867 -3.761 6.104 1.00 97.81 105 GLU A C 1
ATOM 844 O O . GLU A 1 105 ? -0.860 -3.464 5.457 1.00 97.81 105 GLU A O 1
ATOM 849 N N . GLN A 1 106 ? -2.452 -4.957 5.971 1.00 98.12 106 GLN A N 1
ATOM 850 C CA . GLN A 1 106 ? -1.955 -5.995 5.068 1.00 98.12 106 GLN A CA 1
ATOM 851 C C . GLN A 1 106 ? -2.003 -5.564 3.598 1.00 98.12 106 GLN A C 1
ATOM 853 O O . GLN A 1 106 ? -1.024 -5.773 2.881 1.00 98.12 106 GLN A O 1
ATOM 858 N N . ARG A 1 107 ? -3.098 -4.942 3.139 1.00 97.81 107 ARG A N 1
ATOM 859 C CA . ARG A 1 107 ? -3.210 -4.416 1.764 1.00 97.81 107 ARG A CA 1
ATOM 860 C C . ARG A 1 107 ? -2.164 -3.335 1.491 1.00 97.81 107 ARG A C 1
ATOM 862 O O . ARG A 1 107 ? -1.468 -3.414 0.480 1.00 97.81 107 ARG A O 1
ATOM 869 N N . ASN A 1 108 ? -1.988 -2.389 2.415 1.00 98.06 108 ASN A N 1
ATOM 870 C CA . ASN A 1 108 ? -0.977 -1.338 2.300 1.00 98.06 108 ASN A CA 1
ATOM 871 C C . ASN A 1 108 ? 0.442 -1.931 2.214 1.00 98.06 108 ASN A C 1
ATOM 873 O O . ASN A 1 108 ? 1.222 -1.585 1.327 1.00 98.06 108 ASN A O 1
ATOM 877 N N . ASN A 1 109 ? 0.758 -2.902 3.077 1.00 98.06 109 ASN A N 1
ATOM 878 C CA . ASN A 1 109 ? 2.048 -3.596 3.072 1.00 98.06 109 ASN A CA 1
ATOM 879 C C . ASN A 1 109 ? 2.268 -4.442 1.811 1.00 98.06 109 ASN A C 1
ATOM 881 O O . ASN A 1 109 ? 3.375 -4.475 1.273 1.00 98.06 109 ASN A O 1
ATOM 885 N N . LYS A 1 110 ? 1.223 -5.099 1.296 1.00 97.69 110 LYS A N 1
ATOM 886 C CA . LYS A 1 110 ? 1.284 -5.833 0.026 1.00 97.69 110 LYS A CA 1
ATOM 887 C C . LYS A 1 110 ? 1.672 -4.898 -1.120 1.00 97.69 110 LYS A C 1
ATOM 889 O O . LYS A 1 110 ? 2.562 -5.245 -1.894 1.00 97.69 110 LYS A O 1
ATOM 894 N N . LEU A 1 111 ? 1.069 -3.711 -1.197 1.00 97.88 111 LEU A N 1
ATOM 895 C CA . LEU A 1 111 ? 1.412 -2.709 -2.207 1.00 97.88 111 LEU A CA 1
ATOM 896 C C . LEU A 1 111 ? 2.845 -2.191 -2.037 1.00 97.88 111 LEU A C 1
ATOM 898 O O . LEU A 1 111 ? 3.592 -2.134 -3.013 1.00 97.88 111 LEU A O 1
ATOM 902 N N . LYS A 1 112 ? 3.290 -1.907 -0.806 1.00 97.62 112 LYS A N 1
ATOM 903 C CA . LYS A 1 112 ? 4.696 -1.547 -0.528 1.00 97.62 112 LYS A CA 1
ATOM 904 C C . LYS A 1 112 ? 5.675 -2.602 -1.044 1.00 97.62 112 LYS A C 1
ATOM 906 O O . LYS A 1 112 ? 6.669 -2.269 -1.696 1.00 97.62 112 LYS A O 1
ATOM 911 N N . ASN A 1 113 ? 5.370 -3.873 -0.797 1.00 95.56 113 ASN A N 1
ATOM 912 C CA . ASN A 1 113 ? 6.183 -4.995 -1.256 1.00 95.56 113 ASN A CA 1
ATOM 913 C C . ASN A 1 113 ? 6.157 -5.124 -2.780 1.00 95.56 113 ASN A C 1
ATOM 915 O O . ASN A 1 113 ? 7.201 -5.338 -3.386 1.00 95.56 113 ASN A O 1
ATOM 919 N N . MET A 1 114 ? 4.993 -4.950 -3.408 1.00 93.88 114 MET A N 1
ATOM 920 C CA . MET A 1 114 ? 4.849 -4.959 -4.864 1.00 93.88 114 MET A CA 1
ATOM 921 C C . MET A 1 114 ? 5.709 -3.868 -5.521 1.00 93.88 114 MET A C 1
ATOM 923 O O . MET A 1 114 ? 6.420 -4.156 -6.479 1.00 93.88 114 MET A O 1
ATOM 927 N N . LEU A 1 115 ? 5.721 -2.652 -4.965 1.00 94.31 115 LEU A N 1
ATOM 928 C CA . LEU A 1 115 ? 6.564 -1.554 -5.448 1.00 94.31 115 LEU A CA 1
ATOM 929 C C . LEU A 1 115 ? 8.058 -1.800 -5.222 1.00 94.31 115 LEU A C 1
ATOM 931 O O . LEU A 1 115 ? 8.871 -1.512 -6.096 1.00 94.31 115 LEU A O 1
ATOM 935 N N . THR A 1 116 ? 8.425 -2.333 -4.057 1.00 92.12 116 THR A N 1
ATOM 936 C CA . THR A 1 116 ? 9.828 -2.604 -3.700 1.00 92.12 116 THR A CA 1
ATOM 937 C C . THR A 1 116 ? 10.423 -3.733 -4.536 1.00 92.12 116 THR A C 1
ATOM 939 O O . THR A 1 116 ? 11.588 -3.669 -4.922 1.00 92.12 116 THR A O 1
ATOM 942 N N . ASN A 1 117 ? 9.622 -4.757 -4.825 1.00 89.69 117 ASN A N 1
ATOM 943 C CA . ASN A 1 117 ? 10.058 -5.950 -5.544 1.00 89.69 117 ASN A CA 1
ATOM 944 C C . ASN A 1 117 ? 9.911 -5.833 -7.062 1.00 89.69 117 ASN A C 1
ATOM 946 O O . ASN A 1 117 ? 10.291 -6.769 -7.770 1.00 89.69 117 ASN A O 1
ATOM 950 N N . TYR A 1 118 ? 9.365 -4.725 -7.569 1.00 88.19 118 TYR A N 1
ATOM 951 C CA . TYR A 1 118 ? 9.294 -4.489 -9.002 1.00 88.19 118 TYR A CA 1
ATOM 952 C C . TYR A 1 118 ? 10.712 -4.405 -9.576 1.00 88.19 118 TYR A C 1
ATOM 954 O O . TYR A 1 118 ? 11.495 -3.515 -9.238 1.00 88.19 118 TYR A O 1
ATOM 962 N N . LYS A 1 119 ? 11.043 -5.370 -10.434 1.00 80.50 119 LYS A N 1
ATOM 963 C CA . LYS A 1 119 ? 12.287 -5.394 -11.198 1.00 80.50 119 LYS A CA 1
ATOM 964 C C . LYS A 1 119 ? 11.965 -4.902 -12.595 1.00 80.50 119 LYS A C 1
ATOM 966 O O . LYS A 1 119 ? 11.005 -5.377 -13.195 1.00 80.50 119 LYS A O 1
ATOM 971 N N . ASP A 1 120 ? 12.762 -3.956 -13.072 1.00 70.56 120 ASP A N 1
ATOM 972 C CA . ASP A 1 120 ? 12.658 -3.437 -14.429 1.00 70.56 120 ASP A CA 1
ATOM 973 C C . ASP A 1 120 ? 12.671 -4.596 -15.438 1.00 70.56 120 ASP A C 1
ATOM 975 O O . ASP A 1 120 ? 13.637 -5.359 -15.509 1.00 70.56 120 ASP A O 1
ATOM 979 N N . ALA A 1 121 ? 11.551 -4.769 -16.139 1.00 68.12 121 ALA A N 1
ATOM 980 C CA . ALA A 1 121 ? 11.322 -5.846 -17.093 1.00 68.12 121 ALA A CA 1
ATOM 981 C C . ALA A 1 121 ? 10.998 -5.318 -18.500 1.00 68.12 121 ALA A C 1
ATOM 983 O O . ALA A 1 121 ? 10.721 -6.119 -19.387 1.00 68.12 121 ALA A O 1
ATOM 984 N N . GLY A 1 122 ? 11.070 -3.998 -18.716 1.00 68.19 122 GLY A N 1
ATOM 985 C CA . GLY A 1 122 ? 10.656 -3.353 -19.960 1.00 68.19 122 GLY A CA 1
ATOM 986 C C . GLY A 1 122 ? 9.387 -2.499 -19.835 1.00 68.19 122 GLY A C 1
ATOM 987 O O . GLY A 1 122 ? 8.678 -2.486 -18.826 1.00 68.19 122 GLY A O 1
ATOM 988 N N . ALA A 1 123 ? 9.113 -1.722 -20.889 1.00 70.50 123 ALA A N 1
ATOM 989 C CA . ALA A 1 123 ? 8.058 -0.704 -20.896 1.00 70.50 123 ALA A CA 1
ATOM 990 C C . ALA A 1 123 ? 6.626 -1.281 -20.886 1.00 70.50 123 ALA A C 1
ATOM 992 O O . ALA A 1 123 ? 5.698 -0.629 -20.398 1.00 70.50 123 ALA A O 1
ATOM 993 N N . TYR A 1 124 ? 6.419 -2.488 -21.422 1.00 71.81 124 TYR A N 1
ATOM 994 C CA . TYR A 1 124 ? 5.098 -3.125 -21.464 1.00 71.81 124 TYR A CA 1
ATOM 995 C C . TYR A 1 124 ? 4.686 -3.652 -20.081 1.00 71.81 124 TYR A C 1
ATOM 997 O O . TYR A 1 124 ? 3.569 -3.421 -19.603 1.00 71.81 124 TYR A O 1
ATOM 1005 N N . GLU A 1 125 ? 5.631 -4.299 -19.411 1.00 83.44 125 GLU A N 1
ATOM 1006 C CA . GLU A 1 125 ? 5.536 -4.812 -18.053 1.00 83.44 125 GLU A CA 1
ATOM 1007 C C . GLU A 1 125 ? 5.306 -3.662 -17.074 1.00 83.44 125 GLU A C 1
ATOM 1009 O O . GLU A 1 125 ? 4.448 -3.761 -16.195 1.00 83.44 125 GLU A O 1
ATOM 1014 N N . TRP A 1 126 ? 5.977 -2.530 -17.302 1.00 88.00 126 TRP A N 1
ATOM 1015 C CA . TRP A 1 126 ? 5.775 -1.313 -16.528 1.00 88.00 126 TRP A CA 1
ATOM 1016 C C . TRP A 1 126 ? 4.349 -0.784 -16.599 1.00 88.00 126 TRP A C 1
ATOM 1018 O O . TRP A 1 126 ? 3.732 -0.519 -15.566 1.00 88.00 126 TRP A O 1
ATOM 1028 N N . LYS A 1 127 ? 3.796 -0.644 -17.807 1.00 88.69 127 LYS A N 1
ATOM 1029 C CA . LYS A 1 127 ? 2.437 -0.121 -17.984 1.00 88.69 127 LYS A CA 1
ATOM 1030 C C . LYS A 1 127 ? 1.406 -1.012 -17.290 1.00 88.69 127 LYS A C 1
ATOM 1032 O O . LYS A 1 127 ? 0.505 -0.507 -16.620 1.00 88.69 127 LYS A O 1
ATOM 1037 N N . SER A 1 128 ? 1.558 -2.326 -17.428 1.00 90.38 128 SER A N 1
ATOM 1038 C CA . SER A 1 128 ? 0.666 -3.308 -16.807 1.00 90.38 128 SER A CA 1
ATOM 1039 C C . SER A 1 128 ? 0.771 -3.273 -15.282 1.00 90.38 128 SER A C 1
ATOM 1041 O O . SER A 1 128 ? -0.247 -3.199 -14.593 1.00 90.38 128 SER A O 1
ATOM 1043 N N . PHE A 1 129 ? 1.998 -3.236 -14.757 1.00 92.94 129 PHE A N 1
ATOM 1044 C CA . PHE A 1 129 ? 2.266 -3.086 -13.331 1.00 92.94 129 PHE A CA 1
ATOM 1045 C C . PHE A 1 129 ? 1.636 -1.812 -12.765 1.00 92.94 129 PHE A C 1
ATOM 1047 O O . PHE A 1 129 ? 0.909 -1.870 -11.777 1.00 92.94 129 PHE A O 1
ATOM 1054 N N . LYS A 1 130 ? 1.883 -0.667 -13.4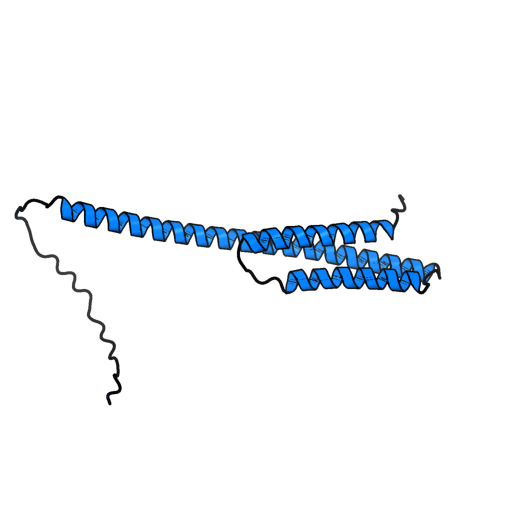10 1.00 94.31 130 LYS A N 1
ATOM 1055 C CA . LYS A 1 130 ? 1.401 0.646 -12.974 1.00 94.31 130 LYS A CA 1
ATOM 1056 C C . LYS A 1 130 ? -0.123 0.692 -12.906 1.00 94.31 130 LYS A C 1
ATOM 1058 O O . LYS A 1 130 ? -0.667 1.225 -11.945 1.00 94.31 130 LYS A O 1
ATOM 1063 N N . ASN A 1 131 ? -0.804 0.126 -13.902 1.00 95.25 131 ASN A N 1
ATOM 1064 C CA . ASN A 1 131 ? -2.264 0.080 -13.933 1.00 95.25 131 ASN A CA 1
ATOM 1065 C C . ASN A 1 131 ? -2.833 -0.756 -12.783 1.00 95.25 131 ASN A C 1
ATOM 1067 O O . ASN A 1 131 ? -3.693 -0.268 -12.057 1.00 95.25 131 ASN A O 1
ATOM 1071 N N . LEU A 1 132 ? -2.324 -1.978 -12.589 1.00 95.12 132 LEU A N 1
ATOM 1072 C CA . LEU A 1 132 ? -2.780 -2.855 -11.508 1.00 95.12 132 LEU A CA 1
ATOM 1073 C C . LEU A 1 132 ? -2.489 -2.249 -10.130 1.00 95.12 132 LEU A C 1
ATOM 1075 O O . LEU A 1 132 ? -3.353 -2.229 -9.263 1.00 95.12 132 LEU A O 1
ATOM 1079 N N . PHE A 1 133 ? -1.285 -1.705 -9.947 1.00 97.31 133 PHE A N 1
ATOM 1080 C CA . PHE A 1 133 ? -0.901 -1.054 -8.701 1.00 97.31 133 PHE A CA 1
ATOM 1081 C C . PHE A 1 133 ? -1.818 0.128 -8.370 1.00 97.31 133 PHE A C 1
ATOM 1083 O O . PHE A 1 133 ? -2.235 0.280 -7.226 1.00 97.31 133 PHE A O 1
ATOM 1090 N N . ASN A 1 134 ? -2.118 0.977 -9.359 1.00 97.75 134 ASN A N 1
ATOM 1091 C CA . ASN A 1 134 ? -2.992 2.129 -9.153 1.00 97.75 134 ASN A CA 1
ATOM 1092 C C . ASN A 1 134 ? -4.415 1.704 -8.804 1.00 97.75 134 ASN A C 1
ATOM 1094 O O . ASN A 1 134 ? -4.993 2.301 -7.906 1.00 97.75 134 ASN A O 1
ATOM 1098 N N . TYR A 1 135 ? -4.937 0.673 -9.470 1.00 97.88 135 TYR A N 1
ATOM 1099 C CA . TYR A 1 135 ? -6.253 0.119 -9.168 1.00 97.88 135 TYR A CA 1
ATOM 1100 C C . TYR A 1 135 ? -6.334 -0.371 -7.714 1.00 97.88 135 TYR A C 1
ATOM 1102 O O . TYR A 1 135 ? -7.181 0.080 -6.949 1.00 97.88 135 TYR A O 1
ATOM 1110 N N . ASP A 1 136 ? -5.390 -1.218 -7.294 1.00 97.75 136 ASP A N 1
ATOM 1111 C CA . ASP A 1 136 ? -5.363 -1.756 -5.930 1.00 97.75 136 ASP A CA 1
ATOM 1112 C C . ASP A 1 136 ? -5.174 -0.651 -4.868 1.00 97.75 136 ASP A C 1
ATOM 1114 O O . ASP A 1 136 ? -5.684 -0.762 -3.748 1.00 97.75 136 ASP A O 1
ATOM 1118 N N . MET A 1 137 ? -4.418 0.403 -5.200 1.00 98.12 137 MET A N 1
ATOM 1119 C CA . MET A 1 137 ? -4.220 1.572 -4.342 1.00 98.12 137 MET A CA 1
ATOM 1120 C C . MET A 1 137 ? -5.494 2.416 -4.225 1.00 98.12 137 MET A C 1
ATOM 1122 O O . MET A 1 137 ? -5.829 2.833 -3.123 1.00 98.12 137 MET A O 1
ATOM 1126 N N . GLU A 1 138 ? -6.205 2.653 -5.326 1.00 97.69 138 GLU A N 1
ATOM 1127 C CA . GLU A 1 138 ? -7.466 3.401 -5.340 1.00 97.69 138 GLU A CA 1
ATOM 1128 C C . GLU A 1 138 ? -8.542 2.672 -4.529 1.00 97.69 138 GLU A C 1
ATOM 1130 O O . GLU A 1 138 ? -9.173 3.265 -3.659 1.00 97.69 138 GLU A O 1
ATOM 1135 N N . GLU A 1 139 ? -8.677 1.353 -4.701 1.00 97.19 139 GLU A N 1
ATOM 1136 C CA . GLU A 1 139 ? -9.584 0.556 -3.869 1.00 97.19 139 GLU A CA 1
ATOM 1137 C C . GLU A 1 139 ? -9.209 0.579 -2.376 1.00 97.19 139 GLU A C 1
ATOM 1139 O O . GLU A 1 139 ? -10.062 0.353 -1.513 1.00 97.19 139 GLU A O 1
ATOM 1144 N N . LEU A 1 140 ? -7.926 0.755 -2.046 1.00 97.12 140 LEU A N 1
ATOM 1145 C CA . LEU A 1 140 ? -7.487 0.906 -0.660 1.00 97.12 140 LEU A CA 1
ATOM 1146 C C . LEU A 1 140 ? -7.834 2.300 -0.125 1.00 97.12 140 LEU A C 1
ATOM 1148 O O . LEU A 1 140 ? -8.325 2.392 0.996 1.00 97.12 140 LEU A O 1
ATOM 1152 N N . GLU A 1 141 ? -7.610 3.352 -0.912 1.00 95.50 141 GLU A N 1
ATOM 1153 C CA . GLU A 1 141 ? -7.961 4.735 -0.565 1.00 95.50 141 GLU A CA 1
ATOM 1154 C C . GLU A 1 141 ? -9.469 4.864 -0.305 1.00 95.50 141 GLU A C 1
ATOM 1156 O O . GLU A 1 141 ? -9.854 5.322 0.767 1.00 95.50 141 GLU A O 1
ATOM 1161 N N . VAL A 1 142 ? -10.317 4.320 -1.184 1.00 94.88 142 VAL A N 1
ATOM 1162 C CA . VAL A 1 142 ? -11.780 4.286 -0.986 1.00 94.88 142 VAL A CA 1
ATOM 1163 C C . VAL A 1 142 ? -12.156 3.560 0.310 1.00 94.88 142 VAL A C 1
ATOM 1165 O O . VAL A 1 142 ? -12.943 4.060 1.112 1.00 94.88 142 VAL A O 1
ATOM 1168 N N . ALA A 1 143 ? -11.552 2.398 0.579 1.00 94.50 143 ALA A N 1
ATOM 1169 C CA . ALA A 1 143 ? -11.830 1.648 1.806 1.00 94.50 143 ALA A CA 1
ATOM 1170 C C . ALA A 1 143 ? -11.387 2.387 3.087 1.00 94.50 143 ALA A C 1
ATOM 1172 O O . ALA A 1 143 ? -11.928 2.128 4.166 1.00 94.50 143 ALA A O 1
ATOM 1173 N N . LEU A 1 144 ? -10.391 3.274 2.986 1.00 93.56 144 LEU A N 1
ATOM 1174 C CA . LEU A 1 144 ? -9.929 4.129 4.080 1.00 93.56 144 LEU A CA 1
ATOM 1175 C C . LEU A 1 144 ? -10.825 5.360 4.260 1.00 93.56 144 LEU A C 1
ATOM 1177 O O . LEU A 1 144 ? -11.092 5.741 5.398 1.00 93.56 144 LEU A O 1
ATOM 1181 N N . GLU A 1 145 ? -11.336 5.941 3.178 1.00 90.75 145 GLU A N 1
ATOM 1182 C CA . GLU A 1 145 ? -12.320 7.029 3.229 1.00 90.75 145 GLU A CA 1
ATOM 1183 C C . GLU A 1 145 ? -13.619 6.580 3.913 1.00 90.75 145 GLU A C 1
ATOM 1185 O O . GLU A 1 145 ? -14.156 7.286 4.763 1.00 90.75 145 GLU A O 1
ATOM 1190 N N . GLU A 1 146 ? -14.075 5.351 3.654 1.00 88.25 146 GLU A N 1
ATOM 1191 C CA . GLU A 1 146 ? -15.235 4.768 4.343 1.00 88.25 146 GLU A CA 1
ATOM 1192 C C . GLU A 1 146 ? -15.031 4.577 5.859 1.00 88.25 146 GLU A C 1
ATOM 1194 O O . GLU A 1 146 ? -16.003 4.452 6.609 1.00 88.25 146 GLU A O 1
ATOM 1199 N N . LEU A 1 147 ? -13.784 4.495 6.339 1.00 82.25 147 LEU A N 1
ATOM 1200 C CA . LEU A 1 147 ? -13.486 4.361 7.771 1.00 82.25 147 LEU A CA 1
ATOM 1201 C C . LEU A 1 147 ? -13.547 5.679 8.533 1.00 82.25 147 LEU A C 1
ATOM 1203 O O . LEU A 1 147 ? -13.849 5.686 9.729 1.00 82.25 147 LEU A O 1
ATOM 1207 N N . ALA A 1 148 ? -13.211 6.765 7.855 1.00 65.75 148 ALA A N 1
ATOM 1208 C CA . ALA A 1 148 ? -13.186 8.102 8.402 1.00 65.75 148 ALA A CA 1
ATOM 1209 C C . ALA A 1 148 ? -14.159 8.945 7.577 1.00 65.75 148 ALA A C 1
ATOM 1211 O O . ALA A 1 148 ? -13.695 9.722 6.740 1.00 65.75 148 ALA A O 1
ATOM 1212 N N . PRO A 1 149 ? -15.491 8.799 7.776 1.00 55.06 149 PRO A N 1
ATOM 1213 C CA . PRO A 1 149 ? -16.420 9.747 7.181 1.00 55.06 149 PRO A CA 1
ATOM 1214 C C . PRO A 1 149 ? -15.927 11.128 7.592 1.00 55.06 149 PRO A C 1
ATOM 1216 O O . PRO A 1 149 ? -15.733 11.369 8.785 1.00 55.06 149 PRO A O 1
ATOM 1219 N N . PHE A 1 150 ? -15.618 11.967 6.600 1.00 43.53 150 PHE A N 1
ATOM 1220 C CA . PHE A 1 150 ? -15.203 13.344 6.814 1.00 43.53 150 PHE A CA 1
ATOM 1221 C C . PHE A 1 150 ? -16.179 13.955 7.822 1.00 43.53 150 PHE A C 1
ATOM 1223 O O . PHE A 1 150 ? -17.333 14.222 7.492 1.00 43.53 150 PHE A O 1
ATOM 1230 N N . GLU A 1 151 ? -15.735 14.145 9.065 1.00 42.88 151 GLU A N 1
ATOM 1231 C CA . GLU A 1 151 ? -16.366 15.139 9.911 1.00 42.88 151 GLU A CA 1
ATOM 1232 C C . GLU A 1 151 ? -15.979 16.468 9.267 1.00 42.88 151 GLU A C 1
ATOM 1234 O O . GLU A 1 151 ? -14.882 16.989 9.484 1.00 42.88 151 GLU A O 1
ATOM 1239 N N . GLU A 1 152 ? -16.847 16.949 8.370 1.00 36.75 152 GLU A N 1
ATOM 1240 C CA . GLU A 1 152 ? -16.887 18.355 7.992 1.00 36.75 152 GLU A CA 1
ATOM 1241 C C . GLU A 1 152 ? -16.875 19.158 9.297 1.00 36.75 152 GLU A C 1
ATOM 1243 O O . GLU A 1 152 ? -17.800 19.077 10.108 1.00 36.75 152 GLU A O 1
ATOM 1248 N N . LYS A 1 153 ? -15.761 19.852 9.535 1.00 34.62 153 LYS A N 1
ATOM 1249 C CA . LYS A 1 153 ? -15.644 20.873 10.573 1.00 34.62 153 LYS A CA 1
ATOM 1250 C C . LYS A 1 153 ? -16.229 22.183 10.082 1.00 34.62 153 LYS A C 1
ATOM 1252 O O . LYS A 1 153 ? -15.964 22.523 8.908 1.00 34.62 153 LYS A O 1
#

Secondary structure (DSSP, 8-state):
---------------------------HHHHHHHHHHHHHHHHHHHHHHHHHHHHHHHHHHHHHHHHHHHHHHHHHHHHHHHHHHHHHHTT---HHHHHHHHHHHHHHHHHHHHHHH-----HHHHHHHHHHHHHHHHHHHHHHHTTS-----